Protein AF-A0A7Z7YPA9-F1 (afdb_monomer_lite)

Structure (mmCIF, N/CA/C/O backbone):
data_AF-A0A7Z7YPA9-F1
#
_entry.id   AF-A0A7Z7YPA9-F1
#
loop_
_atom_site.group_PDB
_atom_site.id
_atom_site.type_symbol
_atom_site.label_atom_id
_atom_site.label_alt_id
_atom_site.label_comp_id
_atom_site.label_asym_id
_atom_site.label_entity_id
_atom_site.label_seq_id
_atom_site.pdbx_PDB_ins_code
_atom_site.Cartn_x
_atom_site.Cartn_y
_atom_site.Cartn_z
_atom_site.occupancy
_atom_site.B_iso_or_equiv
_atom_site.auth_seq_id
_atom_site.auth_comp_id
_atom_site.auth_asym_id
_atom_site.auth_atom_id
_atom_site.pdbx_PDB_model_num
ATOM 1 N N . MET A 1 1 ? -13.781 -14.955 19.880 1.00 55.28 1 MET A N 1
ATOM 2 C CA . MET A 1 1 ? -12.572 -14.327 19.293 1.00 55.28 1 MET A CA 1
ATOM 3 C C . MET A 1 1 ? -12.509 -12.864 19.719 1.00 55.28 1 MET A C 1
ATOM 5 O O . MET A 1 1 ? -13.479 -12.157 19.469 1.00 55.28 1 MET A O 1
ATOM 9 N N . ASN A 1 2 ? -11.430 -12.438 20.388 1.00 75.31 2 ASN A N 1
ATOM 10 C CA . ASN A 1 2 ? -11.251 -11.068 20.901 1.00 75.31 2 ASN A CA 1
ATOM 11 C C . ASN A 1 2 ? -11.281 -10.039 19.744 1.00 75.31 2 ASN A C 1
ATOM 13 O O . ASN A 1 2 ? -10.696 -10.276 18.686 1.00 75.31 2 ASN A O 1
ATOM 17 N N . THR A 1 3 ? -11.965 -8.906 19.921 1.00 75.81 3 THR A N 1
ATOM 18 C CA . THR A 1 3 ? -12.105 -7.813 18.936 1.00 75.81 3 THR A CA 1
ATOM 19 C C . THR A 1 3 ? -10.752 -7.280 18.445 1.00 75.81 3 THR A C 1
ATOM 21 O O . THR A 1 3 ? -10.604 -6.904 17.280 1.00 75.81 3 THR A O 1
ATOM 24 N N . GLN A 1 4 ? -9.731 -7.318 19.304 1.00 79.88 4 GLN A N 1
ATOM 25 C CA . GLN A 1 4 ? -8.360 -6.944 18.951 1.00 79.88 4 GLN A CA 1
ATOM 26 C C . GLN A 1 4 ? -7.720 -7.936 17.972 1.00 79.88 4 GLN A C 1
ATOM 28 O O . GLN A 1 4 ? -7.130 -7.517 16.980 1.00 79.88 4 GLN A O 1
ATOM 33 N N . LEU A 1 5 ? -7.914 -9.243 18.183 1.00 83.69 5 LEU A N 1
ATOM 34 C CA . LEU A 1 5 ? -7.396 -10.280 17.287 1.00 83.69 5 LEU A CA 1
ATOM 35 C C . LEU A 1 5 ? -8.015 -10.169 15.887 1.00 83.69 5 LEU A C 1
ATOM 37 O O . LEU A 1 5 ? -7.305 -10.272 14.895 1.00 83.69 5 LEU A O 1
ATOM 41 N N . LYS A 1 6 ? -9.317 -9.862 15.793 1.00 84.06 6 LYS A N 1
ATOM 42 C CA . LYS A 1 6 ? -9.978 -9.574 14.505 1.00 84.06 6 LYS A CA 1
ATOM 43 C C . LYS A 1 6 ? -9.332 -8.399 13.769 1.00 84.06 6 LYS A C 1
ATOM 45 O O . LYS A 1 6 ? -9.175 -8.453 12.555 1.00 84.06 6 LYS A O 1
ATOM 50 N N . THR A 1 7 ? -8.960 -7.349 14.500 1.00 86.31 7 THR A N 1
ATOM 51 C CA . THR A 1 7 ? -8.295 -6.172 13.922 1.00 86.31 7 THR A CA 1
ATOM 52 C C . THR A 1 7 ? -6.883 -6.513 13.459 1.00 86.31 7 THR A C 1
ATOM 54 O O . THR A 1 7 ? -6.502 -6.114 12.366 1.00 86.31 7 THR A O 1
ATOM 57 N N . LEU A 1 8 ? -6.136 -7.296 14.240 1.00 88.25 8 LEU A N 1
ATOM 58 C CA . LEU A 1 8 ? -4.801 -7.757 13.864 1.00 88.25 8 LEU A CA 1
ATOM 59 C C . LEU A 1 8 ? -4.843 -8.639 12.606 1.00 88.25 8 LEU A C 1
ATOM 61 O O . LEU A 1 8 ? -4.069 -8.426 11.682 1.00 88.25 8 LEU A O 1
ATOM 65 N N . MET A 1 9 ? -5.787 -9.582 12.534 1.00 89.69 9 MET A N 1
ATOM 66 C CA . MET A 1 9 ? -5.982 -10.418 11.344 1.00 89.69 9 MET A CA 1
ATOM 67 C C . MET A 1 9 ? -6.363 -9.581 10.122 1.00 89.69 9 MET A C 1
ATOM 69 O O . MET A 1 9 ? -5.841 -9.806 9.034 1.00 89.69 9 MET A O 1
ATOM 73 N N . LEU A 1 10 ? -7.234 -8.582 10.289 1.00 90.31 10 LEU A N 1
ATOM 74 C CA . LEU A 1 10 ? -7.546 -7.654 9.206 1.00 90.31 10 LEU A CA 1
ATOM 75 C C . LEU A 1 10 ? -6.293 -6.882 8.766 1.00 90.31 10 LEU A C 1
ATOM 77 O O . LEU A 1 10 ? -6.052 -6.777 7.573 1.00 90.31 10 LEU A O 1
ATOM 81 N N . ALA A 1 11 ? -5.478 -6.404 9.706 1.00 90.62 11 ALA A N 1
ATOM 82 C CA . ALA A 1 11 ? -4.283 -5.619 9.420 1.00 90.62 11 ALA A CA 1
ATOM 83 C C . ALA A 1 11 ? -3.190 -6.417 8.693 1.00 90.62 11 ALA A C 1
ATOM 85 O O . ALA A 1 11 ? -2.663 -5.943 7.695 1.00 90.62 11 ALA A O 1
ATOM 86 N N . PHE A 1 12 ? -2.846 -7.611 9.185 1.00 90.50 12 PHE A N 1
ATOM 87 C CA . PHE A 1 12 ? -1.721 -8.413 8.683 1.00 90.50 12 PHE A CA 1
ATOM 88 C C . PHE A 1 12 ? -2.088 -9.374 7.552 1.00 90.50 12 PHE A C 1
ATOM 90 O O . PHE A 1 12 ? -1.192 -9.899 6.901 1.00 90.50 12 PHE A O 1
ATOM 97 N N . VAL A 1 13 ? -3.376 -9.641 7.335 1.00 90.69 13 VAL A N 1
ATOM 98 C CA . VAL A 1 13 ? -3.827 -10.612 6.326 1.00 90.69 13 VAL A CA 1
ATOM 99 C C . VAL A 1 13 ? -4.853 -9.983 5.398 1.00 90.69 13 VAL A C 1
ATOM 101 O O . VAL A 1 13 ? -4.659 -9.977 4.189 1.00 90.69 13 VAL A O 1
ATOM 104 N N . GLY A 1 14 ? -5.920 -9.404 5.950 1.00 91.19 14 GLY A N 1
ATOM 105 C CA . GLY A 1 14 ? -7.013 -8.855 5.146 1.00 91.19 14 GLY A CA 1
ATOM 106 C C . GLY A 1 14 ? -6.577 -7.723 4.213 1.00 91.19 14 GLY A C 1
ATOM 107 O O . GLY A 1 14 ? -6.738 -7.848 3.003 1.00 91.19 14 GLY A O 1
ATOM 108 N N . ILE A 1 15 ? -6.008 -6.646 4.762 1.00 93.31 15 ILE A N 1
ATOM 109 C CA . ILE A 1 15 ? -5.567 -5.483 3.977 1.00 93.31 15 ILE A CA 1
ATOM 110 C C . ILE A 1 15 ? -4.500 -5.891 2.956 1.00 93.31 15 ILE A C 1
ATOM 112 O O . ILE A 1 15 ? -4.698 -5.597 1.781 1.00 93.31 15 ILE A O 1
ATOM 116 N N . PRO A 1 16 ? -3.441 -6.639 3.324 1.00 93.19 16 PRO A N 1
ATOM 117 C CA . PRO A 1 16 ? -2.459 -7.067 2.346 1.00 93.19 16 PRO A CA 1
ATOM 118 C C . PRO A 1 16 ? -3.054 -7.913 1.226 1.00 93.19 16 PRO A C 1
ATOM 120 O O . PRO A 1 16 ? -2.731 -7.653 0.075 1.00 93.19 16 PRO A O 1
ATOM 123 N N . ILE A 1 17 ? -3.943 -8.878 1.497 1.00 93.38 17 ILE A N 1
ATOM 124 C CA . ILE A 1 17 ? -4.598 -9.659 0.429 1.00 93.38 17 ILE A CA 1
ATOM 125 C C . ILE A 1 17 ? -5.344 -8.739 -0.542 1.00 93.38 17 ILE A C 1
ATOM 127 O O . ILE A 1 17 ? -5.191 -8.896 -1.752 1.00 93.38 17 ILE A O 1
ATOM 131 N N . MET A 1 18 ? -6.100 -7.761 -0.036 1.00 94.19 18 MET A N 1
ATOM 132 C CA . MET A 1 18 ? -6.791 -6.797 -0.898 1.00 94.19 18 MET A CA 1
ATOM 133 C C . MET A 1 18 ? -5.801 -5.964 -1.714 1.00 94.19 18 MET A C 1
ATOM 135 O O . MET A 1 18 ? -5.950 -5.863 -2.929 1.00 94.19 18 MET A O 1
ATOM 139 N N . THR A 1 19 ? -4.717 -5.487 -1.094 1.00 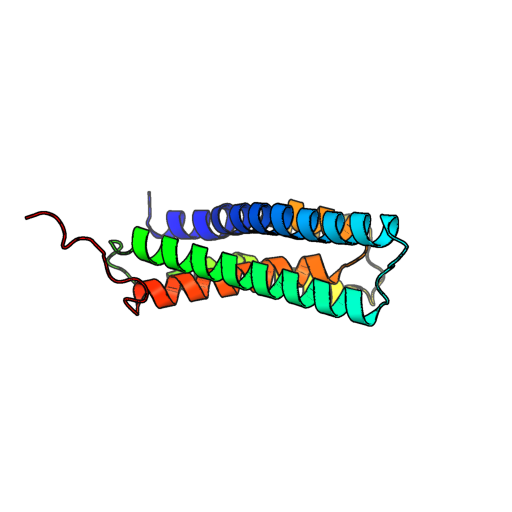94.56 19 THR A N 1
ATOM 140 C CA . THR A 1 19 ? -3.640 -4.789 -1.804 1.00 94.56 19 THR A CA 1
ATOM 141 C C . THR A 1 19 ? -3.043 -5.649 -2.917 1.00 94.56 19 THR A C 1
ATOM 143 O O . THR A 1 19 ? -2.807 -5.133 -4.003 1.00 94.56 19 THR A O 1
ATOM 146 N N . HIS A 1 20 ? -2.817 -6.949 -2.697 1.00 93.81 20 HIS A N 1
ATOM 147 C CA . HIS A 1 20 ? -2.313 -7.846 -3.743 1.00 93.81 20 HIS A CA 1
ATOM 148 C C . HIS A 1 20 ? -3.297 -7.967 -4.906 1.00 93.81 20 HIS A C 1
ATOM 150 O O . HIS A 1 20 ? -2.872 -7.930 -6.056 1.00 93.81 20 HIS A O 1
ATOM 156 N N . ILE A 1 21 ? -4.596 -8.088 -4.622 1.00 93.50 21 ILE A N 1
ATOM 157 C CA . ILE A 1 21 ? -5.637 -8.170 -5.653 1.00 93.50 21 ILE A CA 1
ATOM 158 C C . ILE A 1 21 ? -5.687 -6.866 -6.456 1.00 93.50 21 ILE A C 1
ATOM 160 O O . ILE A 1 21 ? -5.611 -6.903 -7.684 1.00 93.50 21 ILE A O 1
ATOM 164 N N . VAL A 1 22 ? -5.755 -5.719 -5.777 1.00 94.38 22 VAL A N 1
ATOM 165 C CA . VAL A 1 22 ? -5.777 -4.392 -6.409 1.00 94.38 22 VAL A CA 1
ATOM 166 C C . VAL A 1 22 ? -4.516 -4.171 -7.242 1.00 94.38 22 VAL A C 1
ATOM 168 O O . VAL A 1 22 ? -4.611 -3.770 -8.400 1.00 94.38 22 VAL A O 1
ATOM 171 N N . ALA A 1 23 ? -3.338 -4.479 -6.693 1.00 92.19 23 ALA A N 1
ATOM 172 C CA . ALA A 1 23 ? -2.070 -4.354 -7.401 1.00 92.19 23 ALA A CA 1
ATOM 173 C C . ALA A 1 23 ? -2.018 -5.266 -8.630 1.00 92.19 23 ALA A C 1
ATOM 175 O O . ALA A 1 23 ? -1.638 -4.806 -9.699 1.00 92.19 23 ALA A O 1
ATOM 176 N N . LEU A 1 24 ? -2.450 -6.524 -8.517 1.00 91.62 24 LEU A N 1
ATOM 177 C CA . LEU A 1 24 ? -2.475 -7.461 -9.638 1.00 91.62 24 LEU A CA 1
ATOM 178 C C . LEU A 1 24 ? -3.363 -6.947 -10.775 1.00 91.62 24 LEU A C 1
ATOM 180 O O . LEU A 1 24 ? -2.927 -6.917 -11.924 1.00 91.62 24 LEU A O 1
ATOM 184 N N . VAL A 1 25 ? -4.579 -6.489 -10.470 1.00 93.50 25 VAL A N 1
ATOM 185 C CA . VAL A 1 25 ? -5.501 -5.943 -11.481 1.00 93.50 25 VAL A CA 1
ATOM 186 C C . VAL A 1 25 ? -4.916 -4.698 -12.145 1.00 93.50 25 VAL A C 1
ATOM 188 O O . VAL A 1 25 ? -4.937 -4.566 -13.364 1.00 93.50 25 VAL A O 1
ATOM 191 N N . LEU A 1 26 ? -4.366 -3.781 -11.359 1.00 92.75 26 LEU A N 1
ATOM 192 C CA . LEU A 1 26 ? -3.886 -2.504 -11.873 1.00 92.75 26 LEU A CA 1
ATOM 193 C C . LEU A 1 26 ? -2.575 -2.609 -12.651 1.00 92.75 26 LEU A C 1
ATOM 195 O O . LEU A 1 26 ? -2.421 -1.943 -13.673 1.00 92.75 26 LEU A O 1
ATOM 199 N N . LEU A 1 27 ? -1.649 -3.453 -12.201 1.00 88.38 27 LEU A N 1
ATOM 200 C CA . LEU A 1 27 ? -0.379 -3.678 -12.886 1.00 88.38 27 LEU A CA 1
ATOM 201 C C . LEU A 1 27 ? -0.583 -4.475 -14.175 1.00 88.38 27 LEU A C 1
ATOM 203 O O . LEU A 1 27 ? -0.008 -4.121 -15.195 1.00 88.38 27 LEU A O 1
ATOM 207 N N . THR A 1 28 ? -1.480 -5.468 -14.184 1.00 89.44 28 THR A N 1
ATOM 208 C CA . THR A 1 28 ? -1.822 -6.170 -15.433 1.00 89.44 28 THR A CA 1
ATOM 209 C C . THR A 1 28 ? -2.488 -5.249 -16.455 1.00 89.44 28 THR A C 1
ATOM 211 O O . THR A 1 28 ? -2.185 -5.343 -17.641 1.00 89.44 28 THR A O 1
ATOM 214 N N . LEU A 1 29 ? -3.343 -4.316 -16.019 1.00 90.06 29 LEU A N 1
ATOM 215 C CA . LEU A 1 29 ? -3.896 -3.281 -16.900 1.00 90.06 29 LEU A CA 1
ATOM 216 C C . LEU A 1 29 ? -2.812 -2.329 -17.422 1.00 90.06 29 LEU A C 1
ATOM 218 O O . LEU A 1 29 ? -2.809 -2.012 -18.609 1.00 90.06 29 LEU A O 1
ATOM 222 N N . PHE A 1 30 ? -1.885 -1.898 -16.564 1.00 88.62 30 PHE A N 1
ATOM 223 C CA . PHE A 1 30 ? -0.736 -1.073 -16.949 1.00 88.62 30 PHE A CA 1
ATOM 224 C C . PHE A 1 30 ? 0.117 -1.759 -18.026 1.00 88.62 30 PHE A C 1
ATOM 226 O O . PHE A 1 30 ? 0.399 -1.166 -19.069 1.00 88.62 30 PHE A O 1
ATOM 233 N N . ASP A 1 31 ? 0.474 -3.024 -17.808 1.00 87.75 31 ASP A N 1
ATOM 234 C CA . ASP A 1 31 ? 1.282 -3.813 -18.739 1.00 87.75 31 ASP A CA 1
ATOM 235 C C . ASP A 1 31 ? 0.543 -4.084 -20.053 1.00 87.75 31 ASP A C 1
ATOM 237 O O . ASP A 1 31 ? 1.145 -4.008 -21.125 1.00 87.75 31 ASP A O 1
ATOM 241 N N . LEU A 1 32 ? -0.771 -4.327 -20.000 1.00 90.00 32 LEU A N 1
ATOM 242 C CA . LEU A 1 32 ? -1.600 -4.497 -21.192 1.00 90.00 32 LEU A CA 1
ATOM 243 C C . LEU A 1 32 ? -1.632 -3.221 -22.043 1.00 90.00 32 LEU A C 1
ATOM 245 O O . LEU A 1 32 ? -1.453 -3.300 -23.257 1.00 90.00 32 LEU A O 1
ATOM 249 N N . ILE A 1 33 ? -1.824 -2.052 -21.422 1.00 88.69 33 ILE A N 1
ATOM 250 C CA . ILE A 1 33 ? -1.812 -0.762 -22.127 1.00 88.69 33 ILE A CA 1
ATOM 251 C C . ILE A 1 33 ? -0.449 -0.540 -22.786 1.00 88.69 33 ILE A C 1
ATOM 253 O O . ILE A 1 33 ? -0.392 -0.250 -23.980 1.00 88.69 33 ILE A O 1
ATOM 257 N N . ASN A 1 34 ? 0.645 -0.756 -22.050 1.00 86.88 34 ASN A N 1
ATOM 258 C CA . ASN A 1 34 ? 1.996 -0.656 -22.606 1.00 86.88 34 ASN A CA 1
ATOM 259 C C . ASN A 1 34 ? 2.202 -1.612 -23.789 1.00 86.88 34 ASN A C 1
ATOM 261 O O . ASN A 1 34 ? 2.757 -1.213 -24.809 1.00 86.88 34 ASN A O 1
ATOM 265 N N . SER A 1 35 ? 1.734 -2.858 -23.684 1.00 88.31 35 SER A N 1
ATOM 266 C CA . SER A 1 35 ? 1.860 -3.840 -24.762 1.00 88.31 35 SER A CA 1
ATOM 267 C C . SER A 1 35 ? 1.078 -3.442 -26.015 1.00 88.31 35 SER A C 1
ATOM 269 O O . SER A 1 35 ? 1.559 -3.684 -27.120 1.00 88.31 35 SER A O 1
ATOM 271 N N . ILE A 1 36 ? -0.113 -2.854 -25.866 1.00 89.44 36 ILE A N 1
ATOM 272 C CA . ILE A 1 36 ? -0.928 -2.388 -26.997 1.00 89.44 36 ILE A CA 1
ATOM 273 C C . ILE A 1 36 ? -0.243 -1.204 -27.683 1.00 89.44 36 ILE A C 1
ATOM 275 O O . ILE A 1 36 ? -0.075 -1.225 -28.900 1.00 89.44 36 ILE A O 1
ATOM 279 N N . CYS A 1 37 ? 0.196 -0.210 -26.910 1.00 87.19 37 CYS A N 1
ATOM 280 C CA . CYS A 1 37 ? 0.883 0.975 -27.422 1.00 87.19 37 CYS A CA 1
ATOM 281 C C . CYS A 1 37 ? 2.178 0.609 -28.163 1.00 87.19 37 CYS A C 1
ATOM 283 O O . CYS A 1 37 ? 2.380 1.042 -29.297 1.00 87.19 37 CYS A O 1
ATOM 285 N N . ASN A 1 38 ? 2.986 -0.294 -27.599 1.00 86.50 38 ASN A N 1
ATOM 286 C CA . ASN A 1 38 ? 4.172 -0.820 -28.279 1.00 86.50 38 ASN A CA 1
ATOM 287 C C . ASN A 1 38 ? 3.807 -1.551 -29.585 1.00 86.50 38 ASN A C 1
ATOM 289 O O . ASN A 1 38 ? 4.480 -1.378 -30.596 1.00 86.50 38 ASN A O 1
ATOM 293 N N . GLY A 1 39 ? 2.718 -2.331 -29.599 1.00 88.06 39 GLY A N 1
ATOM 294 C CA . GLY A 1 39 ? 2.220 -2.992 -30.812 1.00 88.06 39 GLY A CA 1
ATOM 295 C C . GLY A 1 39 ? 1.741 -2.023 -31.902 1.00 88.06 39 GLY A C 1
ATOM 296 O O . GLY A 1 39 ? 1.734 -2.379 -33.079 1.00 88.06 39 GLY A O 1
ATOM 297 N N . MET A 1 40 ? 1.375 -0.797 -31.524 1.00 89.56 40 MET A N 1
ATOM 298 C CA . MET A 1 40 ? 0.990 0.288 -32.433 1.00 89.56 40 MET A CA 1
ATOM 299 C C . MET A 1 40 ? 2.176 1.168 -32.867 1.00 89.56 40 MET A C 1
ATOM 301 O O . MET A 1 40 ? 1.975 2.095 -33.646 1.00 89.56 40 MET A O 1
ATOM 305 N N . ASN A 1 41 ? 3.402 0.864 -32.422 1.00 86.19 41 ASN A N 1
ATOM 306 C CA . ASN A 1 41 ? 4.598 1.713 -32.547 1.00 86.19 41 ASN A CA 1
ATOM 307 C C . ASN A 1 41 ? 4.483 3.086 -31.850 1.00 86.19 41 ASN A C 1
ATOM 309 O O . ASN A 1 41 ? 5.281 3.978 -32.127 1.00 86.19 41 ASN A O 1
ATOM 313 N N . ASP A 1 42 ? 3.536 3.237 -30.922 1.00 82.69 42 ASP A N 1
ATOM 314 C CA . ASP A 1 42 ? 3.379 4.415 -30.064 1.00 82.69 42 ASP A CA 1
ATOM 315 C C . ASP A 1 42 ? 4.013 4.124 -28.695 1.00 82.69 42 ASP A C 1
ATOM 317 O O . ASP A 1 42 ? 3.336 4.012 -27.672 1.00 82.69 42 ASP A O 1
ATOM 321 N N . GLU A 1 43 ? 5.333 3.924 -28.662 1.00 81.25 43 GLU A N 1
ATOM 322 C CA . GLU A 1 43 ? 6.028 3.668 -27.399 1.00 81.25 43 GLU A CA 1
ATOM 323 C C . GLU A 1 43 ? 6.004 4.906 -26.497 1.00 81.25 43 GLU A C 1
ATOM 325 O O . GLU A 1 43 ? 6.491 5.976 -26.864 1.00 81.25 43 GLU A O 1
ATOM 330 N N . PHE A 1 44 ? 5.497 4.744 -25.273 1.00 80.62 44 PHE A N 1
ATOM 331 C CA . PHE A 1 44 ? 5.504 5.834 -24.305 1.00 80.62 44 PHE A CA 1
ATOM 332 C C . PHE A 1 44 ? 6.927 6.274 -23.959 1.00 80.62 44 PHE A C 1
ATOM 334 O O . PHE A 1 44 ? 7.775 5.470 -23.537 1.00 80.62 44 PHE A O 1
ATOM 341 N N . ASN A 1 45 ? 7.145 7.583 -24.006 1.00 84.81 45 ASN A N 1
ATOM 342 C CA . ASN A 1 45 ? 8.371 8.191 -23.513 1.00 84.81 45 ASN A CA 1
ATOM 343 C C . ASN A 1 45 ? 8.428 8.140 -21.974 1.00 84.81 45 ASN A C 1
ATOM 345 O O . ASN A 1 45 ? 7.422 7.958 -21.284 1.00 84.81 45 ASN A O 1
ATOM 349 N N . SER A 1 46 ? 9.620 8.333 -21.402 1.00 82.25 46 SER A N 1
ATOM 350 C CA . SER A 1 46 ? 9.839 8.272 -19.942 1.00 82.25 46 SER A CA 1
ATOM 351 C C . SER A 1 46 ? 8.861 9.133 -19.102 1.00 82.25 46 SER A C 1
ATOM 353 O O . SER A 1 46 ? 8.324 8.626 -18.106 1.00 82.25 46 SER A O 1
ATOM 355 N N . PRO A 1 47 ? 8.536 10.386 -19.495 1.00 85.88 47 PRO A N 1
ATOM 356 C CA . PRO A 1 47 ? 7.558 11.198 -18.767 1.00 85.88 47 PRO A CA 1
ATOM 357 C C . PRO A 1 47 ? 6.139 10.618 -18.802 1.00 85.88 47 PRO A C 1
ATOM 359 O O . PRO A 1 47 ? 5.446 10.623 -17.787 1.00 85.88 47 PRO A O 1
ATOM 362 N N . GLU A 1 48 ? 5.717 10.081 -19.946 1.00 84.94 48 GLU A N 1
ATOM 363 C CA . GLU A 1 48 ? 4.381 9.510 -20.138 1.00 84.94 48 GLU A CA 1
ATOM 364 C C . GLU A 1 48 ? 4.213 8.235 -19.311 1.00 84.94 48 GLU A C 1
ATOM 366 O O . GLU A 1 48 ? 3.220 8.095 -18.598 1.00 84.94 48 GLU A O 1
ATOM 371 N N . LYS A 1 49 ? 5.230 7.361 -19.291 1.00 83.19 49 LYS A N 1
ATOM 372 C CA . LYS A 1 49 ? 5.258 6.178 -18.413 1.00 83.19 49 LYS A CA 1
ATOM 373 C C . LYS A 1 49 ? 5.149 6.559 -16.938 1.00 83.19 49 LYS A C 1
ATOM 375 O O . LYS A 1 49 ? 4.407 5.923 -16.193 1.00 83.19 49 LYS A O 1
ATOM 380 N N . SER A 1 50 ? 5.849 7.613 -16.518 1.00 86.19 50 SER A N 1
ATOM 381 C CA . SER A 1 50 ? 5.801 8.104 -15.133 1.00 86.19 50 SER A CA 1
ATOM 382 C C . SER A 1 50 ? 4.426 8.669 -14.768 1.00 86.19 50 SER A C 1
ATOM 384 O O . SER A 1 50 ? 3.913 8.403 -13.679 1.00 86.19 50 SER A O 1
ATOM 386 N N . PHE A 1 51 ? 3.803 9.418 -15.681 1.00 88.19 51 PHE A N 1
ATOM 387 C CA . PHE A 1 51 ? 2.452 9.945 -15.498 1.00 88.19 51 PHE A CA 1
ATOM 388 C C . PHE A 1 51 ? 1.415 8.821 -15.410 1.00 88.19 51 PHE A C 1
ATOM 390 O O . PHE A 1 51 ? 0.573 8.824 -14.511 1.00 88.19 51 PHE A O 1
ATOM 397 N N . LEU A 1 52 ? 1.516 7.824 -16.290 1.00 87.75 52 LEU A N 1
ATOM 398 C CA . LEU A 1 52 ? 0.624 6.669 -16.317 1.00 87.75 52 LEU A CA 1
ATOM 399 C C . LEU A 1 52 ? 0.771 5.836 -15.036 1.00 87.75 52 LEU A C 1
ATOM 401 O O . LEU A 1 52 ? -0.231 5.521 -14.395 1.00 87.75 52 LEU A O 1
ATOM 405 N N . LEU A 1 53 ? 2.005 5.580 -14.588 1.00 87.69 53 LEU A N 1
ATOM 406 C CA . LEU A 1 53 ? 2.277 4.916 -13.310 1.00 87.69 53 LEU A CA 1
ATOM 407 C C . LEU A 1 53 ? 1.677 5.690 -12.128 1.00 87.69 53 LEU A C 1
ATOM 409 O O . LEU A 1 53 ? 1.042 5.094 -11.262 1.00 87.69 53 LEU A O 1
ATOM 413 N N . CYS A 1 54 ? 1.830 7.016 -12.099 1.00 89.38 54 CYS A N 1
ATOM 414 C CA . CYS A 1 54 ? 1.225 7.862 -11.070 1.00 89.38 54 CYS A CA 1
ATOM 415 C C . CYS A 1 54 ? -0.307 7.728 -11.058 1.00 89.38 54 CYS A C 1
ATOM 417 O O . CYS A 1 54 ? -0.899 7.525 -9.998 1.00 89.38 54 CYS A O 1
ATOM 419 N N . GLY A 1 55 ? -0.944 7.760 -12.232 1.00 90.81 55 GLY A N 1
ATOM 420 C CA . GLY A 1 55 ? -2.384 7.541 -12.372 1.00 90.81 55 GLY A CA 1
ATOM 421 C C . GLY A 1 55 ? -2.829 6.181 -11.829 1.00 90.81 55 GLY A C 1
ATOM 422 O O . GLY A 1 55 ? -3.799 6.106 -11.073 1.00 90.81 55 GLY A O 1
ATOM 423 N N . VAL A 1 56 ? -2.083 5.118 -12.138 1.00 91.88 56 VAL A N 1
ATOM 424 C CA . VAL A 1 56 ? -2.345 3.761 -11.636 1.00 91.88 56 VAL A CA 1
ATOM 425 C C . VAL A 1 56 ? -2.201 3.683 -10.114 1.00 91.88 56 VAL A C 1
ATOM 427 O O . VAL A 1 56 ? -3.065 3.115 -9.446 1.00 91.88 56 VAL A O 1
ATOM 430 N N . LEU A 1 57 ? -1.165 4.298 -9.539 1.00 91.81 57 LEU A N 1
ATOM 431 C CA . LEU A 1 57 ? -0.962 4.340 -8.087 1.00 91.81 57 LEU A CA 1
ATOM 432 C C . LEU A 1 57 ? -2.068 5.123 -7.369 1.00 91.81 57 LEU A C 1
ATOM 434 O O . LEU A 1 57 ? -2.559 4.674 -6.334 1.00 91.81 57 LEU A O 1
ATOM 438 N N . LEU A 1 58 ? -2.493 6.265 -7.920 1.00 94.25 58 LEU A N 1
ATOM 439 C CA . LEU A 1 58 ? -3.603 7.054 -7.380 1.00 94.25 58 LEU A CA 1
ATOM 440 C C . LEU A 1 58 ? -4.914 6.269 -7.416 1.00 94.25 58 LEU A C 1
ATOM 442 O O . LEU A 1 58 ? -5.651 6.256 -6.429 1.00 94.25 58 LEU A O 1
ATOM 446 N N . LEU A 1 59 ? -5.185 5.581 -8.526 1.00 94.62 59 LEU A N 1
ATOM 447 C CA . LEU A 1 59 ? -6.369 4.746 -8.672 1.00 94.62 59 LEU A CA 1
ATOM 448 C C . LEU A 1 59 ? -6.352 3.577 -7.677 1.00 94.62 59 LEU A C 1
ATOM 450 O O . LEU A 1 59 ? -7.357 3.327 -7.015 1.00 94.62 59 LEU A O 1
ATOM 454 N N . GLY A 1 60 ? -5.207 2.912 -7.503 1.00 94.50 60 GLY A N 1
ATOM 455 C CA . GLY A 1 60 ? -5.034 1.862 -6.495 1.00 94.50 60 GLY A CA 1
ATOM 456 C C . GLY A 1 60 ? -5.234 2.376 -5.076 1.00 94.50 60 GLY A C 1
ATOM 457 O O . GLY A 1 60 ? -5.952 1.764 -4.288 1.00 94.50 60 GLY A O 1
ATOM 458 N N . GLY A 1 61 ? -4.686 3.548 -4.762 1.00 94.88 61 GLY A N 1
ATOM 459 C CA . GLY A 1 61 ? -4.913 4.210 -3.483 1.00 94.88 61 GLY A CA 1
ATOM 460 C C . GLY A 1 61 ? -6.389 4.523 -3.224 1.00 94.88 61 GLY A C 1
ATOM 461 O O . GLY A 1 61 ? -6.888 4.291 -2.121 1.00 94.88 61 GLY A O 1
ATOM 462 N N . LEU A 1 62 ? -7.109 4.995 -4.246 1.00 95.94 62 LEU A N 1
ATOM 463 C CA . LEU A 1 62 ? -8.546 5.247 -4.166 1.00 95.94 62 LEU A CA 1
ATOM 464 C C . LEU A 1 62 ? -9.336 3.953 -3.925 1.00 95.94 62 LEU A C 1
ATOM 466 O O . LEU A 1 62 ? -10.236 3.953 -3.086 1.00 95.94 62 LEU A O 1
ATOM 470 N N . MET A 1 63 ? -8.993 2.852 -4.603 1.00 95.94 63 MET A N 1
ATOM 471 C CA . MET A 1 63 ? -9.630 1.551 -4.366 1.00 95.94 63 MET A CA 1
ATOM 472 C C . MET A 1 63 ? -9.433 1.090 -2.921 1.00 95.94 63 MET A C 1
ATOM 474 O O . MET A 1 63 ? -10.418 0.789 -2.251 1.00 95.94 63 MET A O 1
ATOM 478 N N . MET A 1 64 ? -8.203 1.145 -2.401 1.00 96.62 64 MET A N 1
ATOM 479 C CA . MET A 1 64 ? -7.915 0.773 -1.009 1.00 96.62 64 MET A CA 1
ATOM 480 C C . MET A 1 64 ? -8.684 1.644 -0.008 1.00 96.62 64 MET A C 1
ATOM 482 O O . MET A 1 64 ? -9.188 1.146 0.998 1.00 96.62 64 MET A O 1
ATOM 486 N N . PHE A 1 65 ? -8.825 2.943 -0.286 1.00 96.06 65 PHE A N 1
ATOM 487 C CA . PHE A 1 65 ? -9.652 3.838 0.523 1.00 96.06 65 PHE A CA 1
ATOM 488 C C . PHE A 1 65 ? -11.130 3.422 0.515 1.00 96.06 65 PHE A C 1
ATOM 490 O O . PHE A 1 65 ? -11.759 3.345 1.573 1.00 96.06 65 PHE A O 1
ATOM 497 N N . VAL A 1 66 ? -11.694 3.133 -0.661 1.00 94.06 66 VAL A N 1
ATOM 498 C CA . VAL A 1 66 ? -13.091 2.691 -0.800 1.00 94.06 66 VAL A CA 1
ATOM 499 C C . VAL A 1 66 ? -13.314 1.360 -0.084 1.00 94.06 66 VAL A C 1
ATOM 501 O O . VAL A 1 66 ? -14.286 1.226 0.657 1.00 94.06 66 VAL A O 1
ATOM 504 N N . GLU A 1 67 ? -12.407 0.397 -0.234 1.00 93.81 67 GLU A N 1
ATOM 505 C CA . GLU A 1 67 ? -12.450 -0.879 0.485 1.00 93.81 67 GLU A CA 1
ATOM 506 C C . GLU A 1 67 ? -12.426 -0.675 1.999 1.00 93.81 67 GLU A C 1
ATOM 508 O O . GLU A 1 67 ? -13.256 -1.242 2.716 1.00 93.81 67 GLU A O 1
ATOM 513 N N . GLY A 1 68 ? -11.535 0.199 2.476 1.00 91.94 68 GLY A N 1
ATOM 514 C CA . GLY A 1 68 ? -11.478 0.626 3.866 1.00 91.94 68 GLY A CA 1
ATOM 515 C C . GLY A 1 68 ? -12.826 1.153 4.342 1.00 91.94 68 GLY A C 1
ATOM 516 O O . GLY A 1 68 ? -13.347 0.696 5.360 1.00 91.94 68 GLY A O 1
ATOM 517 N N . ALA A 1 69 ? -13.441 2.054 3.575 1.00 90.62 69 ALA A N 1
ATOM 518 C CA . ALA A 1 69 ? -14.734 2.642 3.904 1.00 90.62 69 ALA A CA 1
ATOM 519 C C . ALA A 1 69 ? -15.875 1.607 3.937 1.00 90.62 69 ALA A C 1
ATOM 521 O O . ALA A 1 69 ? -16.680 1.588 4.874 1.00 90.62 69 ALA A O 1
ATOM 522 N N . VAL A 1 70 ? -15.920 0.693 2.964 1.00 90.69 70 VAL A N 1
ATOM 523 C CA . VAL A 1 70 ? -16.893 -0.411 2.923 1.00 90.69 70 VAL A CA 1
ATOM 524 C C . VAL A 1 70 ? -16.739 -1.312 4.150 1.00 90.69 70 VAL A C 1
ATOM 526 O O . VAL A 1 70 ? -17.734 -1.690 4.780 1.00 90.69 70 VAL A O 1
ATOM 529 N N . TRP A 1 71 ? -15.503 -1.633 4.532 1.00 88.25 71 TRP A N 1
ATOM 530 C CA . TRP A 1 71 ? -15.224 -2.461 5.704 1.00 88.25 71 TRP A CA 1
ATOM 531 C C . TRP A 1 71 ? -15.533 -1.731 7.019 1.00 88.25 71 TRP A C 1
ATOM 533 O O . TRP A 1 71 ? -16.055 -2.337 7.959 1.00 88.25 71 TRP A O 1
ATOM 543 N N . GLY A 1 72 ? -15.271 -0.422 7.076 1.00 84.56 72 GLY A N 1
ATOM 544 C CA . GLY A 1 72 ? -15.619 0.477 8.181 1.00 84.56 72 GLY A CA 1
ATOM 545 C C . GLY A 1 72 ? -17.096 0.398 8.532 1.00 84.56 72 GLY A C 1
ATOM 546 O O . GLY A 1 72 ? -17.450 0.148 9.688 1.00 84.56 72 GLY A O 1
ATOM 547 N N . LYS A 1 73 ? -17.949 0.481 7.508 1.00 81.06 73 LYS A N 1
ATOM 548 C CA . LYS A 1 73 ? -19.404 0.376 7.637 1.00 81.06 73 LYS A CA 1
ATOM 549 C C . LYS A 1 73 ? -19.864 -1.015 8.076 1.00 81.06 73 LYS A C 1
ATOM 551 O O . LYS A 1 73 ? -20.622 -1.139 9.033 1.00 81.06 73 LYS A O 1
ATOM 556 N N . ARG A 1 74 ? -19.367 -2.084 7.439 1.00 78.69 74 ARG A N 1
ATOM 557 C CA . ARG A 1 74 ? -19.740 -3.475 7.790 1.00 78.69 74 ARG A CA 1
ATOM 558 C C . ARG A 1 74 ? -19.368 -3.853 9.225 1.00 78.69 74 ARG A C 1
ATOM 560 O O . ARG A 1 74 ? -20.021 -4.691 9.837 1.00 78.69 74 ARG A O 1
ATOM 567 N N . CYS A 1 75 ? -18.324 -3.238 9.772 1.00 71.44 75 CYS A N 1
ATOM 568 C CA . CYS A 1 75 ? -17.857 -3.467 11.137 1.00 71.44 75 CYS A CA 1
ATOM 569 C C . CYS A 1 75 ? -18.339 -2.401 12.149 1.00 71.44 75 CYS A C 1
ATOM 571 O O . CYS A 1 75 ? -17.804 -2.350 13.258 1.00 71.44 75 CYS A O 1
ATOM 573 N N . SER A 1 76 ? -19.332 -1.572 11.793 1.00 57.84 76 SER A N 1
ATOM 574 C CA . SER A 1 76 ? -19.880 -0.471 12.612 1.00 57.84 76 SER A CA 1
ATOM 575 C C . SER A 1 76 ? -20.466 -0.920 13.964 1.00 57.84 76 SER A C 1
ATOM 577 O O . SER A 1 76 ? -20.410 -0.176 14.936 1.00 57.84 76 SER A O 1
ATOM 579 N N . ASN A 1 77 ? -20.906 -2.178 14.086 1.00 54.53 77 ASN A N 1
ATOM 580 C CA . ASN A 1 77 ? -21.482 -2.724 15.327 1.00 54.53 77 ASN A CA 1
ATOM 581 C C . ASN A 1 77 ? -20.473 -2.983 16.467 1.00 54.53 77 ASN A C 1
ATOM 583 O O . ASN A 1 77 ? -20.848 -3.490 17.524 1.00 54.53 77 ASN A O 1
ATOM 587 N N . SER A 1 78 ? -19.185 -2.686 16.282 1.00 53.09 78 SER A N 1
ATOM 588 C CA . SER A 1 78 ? -18.188 -2.859 17.340 1.00 53.09 78 SER A CA 1
ATOM 589 C C . SER A 1 78 ? -18.164 -1.615 18.229 1.00 53.09 78 SER A C 1
ATOM 591 O O . SER A 1 78 ? -17.447 -0.669 17.928 1.00 53.09 78 SER A O 1
ATOM 593 N N . ALA A 1 79 ? -18.923 -1.634 19.329 1.00 47.12 79 ALA A N 1
ATOM 594 C CA . ALA A 1 79 ? -19.137 -0.548 20.302 1.00 47.12 79 ALA A CA 1
ATOM 595 C C . ALA A 1 79 ? -17.880 0.054 20.988 1.00 47.12 79 ALA A C 1
ATOM 597 O O . ALA A 1 79 ? -18.002 0.788 21.963 1.00 47.12 79 ALA A O 1
ATOM 598 N N . LEU A 1 80 ? -16.670 -0.213 20.493 1.00 51.53 80 LEU A N 1
ATOM 599 C CA . LEU A 1 80 ? -15.415 0.370 20.960 1.00 51.53 80 LEU A CA 1
ATOM 600 C C . LEU A 1 80 ? -14.622 0.899 19.750 1.00 51.53 80 LEU A C 1
ATOM 602 O O . LEU A 1 80 ? -13.791 0.199 19.166 1.00 51.53 80 LEU A O 1
ATOM 606 N N . ASN A 1 81 ? -14.862 2.161 19.383 1.00 61.78 81 ASN A N 1
ATOM 607 C CA . ASN A 1 81 ? -13.994 2.935 18.488 1.00 61.78 81 ASN A CA 1
ATOM 608 C C . ASN A 1 81 ? -12.741 3.375 19.258 1.00 61.78 81 ASN A C 1
ATOM 610 O O . ASN A 1 81 ? -12.539 4.553 19.548 1.00 61.78 81 ASN A O 1
ATOM 614 N N . THR A 1 82 ? -11.923 2.413 19.680 1.00 70.62 82 THR A N 1
ATOM 615 C CA . THR A 1 82 ? -10.719 2.707 20.458 1.00 70.62 82 THR A CA 1
ATOM 616 C C . THR A 1 82 ? -9.602 3.167 19.519 1.00 70.62 82 THR A C 1
ATOM 618 O O . THR A 1 82 ? -9.332 2.467 18.542 1.00 70.62 82 THR A O 1
ATOM 621 N N . PRO A 1 83 ? -8.877 4.258 19.829 1.00 78.88 83 PRO A N 1
ATOM 622 C CA . PRO A 1 83 ? -7.695 4.692 19.075 1.00 78.88 83 PRO A CA 1
ATOM 623 C C . PRO A 1 83 ? -6.682 3.566 18.808 1.00 78.88 83 PRO A C 1
ATOM 625 O O . PRO A 1 83 ? -6.101 3.485 17.728 1.00 78.88 83 PRO A O 1
ATOM 628 N N . LEU A 1 84 ? -6.558 2.628 19.756 1.00 81.38 84 LEU A N 1
ATOM 629 C CA . LEU A 1 84 ? -5.740 1.418 19.643 1.00 81.38 84 LEU A CA 1
ATOM 630 C C . LEU A 1 84 ? -6.022 0.610 18.367 1.00 81.38 84 LEU A C 1
ATOM 632 O O . LEU A 1 84 ? -5.109 0.021 17.800 1.00 81.38 84 LEU A O 1
ATOM 636 N N . ARG A 1 85 ? -7.268 0.581 17.892 1.00 83.81 85 ARG A N 1
ATOM 637 C CA . ARG A 1 85 ? -7.657 -0.170 16.699 1.00 83.81 85 ARG A CA 1
ATOM 638 C C . ARG A 1 85 ? -6.963 0.350 15.445 1.00 83.81 85 ARG A C 1
ATOM 640 O O . ARG A 1 85 ? -6.441 -0.444 14.669 1.00 83.81 85 ARG A O 1
ATOM 647 N N . TYR A 1 86 ? -6.938 1.667 15.272 1.00 86.50 86 TYR A N 1
ATOM 648 C CA . TYR A 1 86 ? -6.289 2.305 14.131 1.00 86.50 86 TYR A CA 1
ATOM 649 C C . TYR A 1 86 ? -4.767 2.147 14.217 1.00 86.50 86 TYR A C 1
ATOM 651 O O . TYR A 1 86 ? -4.128 1.836 13.216 1.00 86.50 86 TYR A O 1
ATOM 659 N N . CYS A 1 87 ? -4.194 2.229 15.424 1.00 86.56 87 CYS A N 1
ATOM 660 C CA . CYS A 1 87 ? -2.779 1.922 15.643 1.00 86.56 87 CYS A CA 1
ATOM 661 C C . CYS A 1 87 ? -2.437 0.474 15.250 1.00 86.56 87 CYS A C 1
ATOM 663 O O . CYS A 1 87 ? -1.439 0.238 14.576 1.00 86.56 87 CYS A O 1
ATOM 665 N N . LEU A 1 88 ? -3.283 -0.495 15.620 1.00 88.06 88 LEU A N 1
ATOM 666 C CA . LEU A 1 88 ? -3.102 -1.901 15.245 1.00 88.06 88 LEU A CA 1
ATOM 667 C C . LEU A 1 88 ? -3.251 -2.127 13.733 1.00 88.06 88 LEU A C 1
ATOM 669 O O . LEU A 1 88 ? -2.537 -2.959 13.181 1.00 88.06 88 LEU A O 1
ATOM 673 N N . MET A 1 89 ? -4.137 -1.388 13.057 1.00 89.38 89 MET A N 1
ATOM 674 C CA . MET A 1 89 ? -4.275 -1.447 11.596 1.00 89.38 89 MET A CA 1
ATOM 675 C C . MET A 1 89 ? -3.031 -0.942 10.863 1.00 89.38 89 MET A C 1
ATOM 677 O O . MET A 1 89 ? -2.659 -1.511 9.839 1.00 89.38 89 MET A O 1
ATOM 681 N N . LEU A 1 90 ? -2.370 0.084 11.401 1.00 91.38 90 LEU A N 1
ATOM 682 C CA . LEU A 1 90 ? -1.158 0.674 10.827 1.00 91.38 90 LEU A CA 1
ATOM 683 C C . LEU A 1 90 ? 0.125 -0.089 11.185 1.00 91.38 90 LEU A C 1
ATOM 685 O O . LEU A 1 90 ? 1.165 0.152 10.573 1.00 91.38 90 LEU A O 1
ATOM 689 N N . LEU A 1 91 ? 0.064 -1.022 12.140 1.00 90.44 91 LEU A N 1
ATOM 690 C CA . LEU A 1 91 ? 1.229 -1.765 12.625 1.00 90.44 91 LEU A CA 1
ATOM 691 C C . LEU A 1 91 ? 2.042 -2.449 11.502 1.00 90.44 91 LEU A C 1
ATOM 693 O O . LEU A 1 91 ? 3.264 -2.304 11.515 1.00 90.44 91 LEU A O 1
ATOM 697 N N . PRO A 1 92 ? 1.435 -3.120 10.499 1.00 87.38 92 PRO A N 1
ATOM 698 C CA . PRO A 1 92 ? 2.191 -3.732 9.401 1.00 87.38 92 PRO A CA 1
ATOM 699 C C . PRO A 1 92 ? 2.971 -2.719 8.557 1.00 87.38 92 PRO A C 1
ATOM 701 O O . PRO A 1 92 ? 4.082 -3.013 8.122 1.00 87.38 92 PRO A O 1
ATOM 704 N N . ALA A 1 93 ? 2.413 -1.524 8.336 1.00 90.25 93 ALA A N 1
ATOM 705 C CA . ALA A 1 93 ? 3.090 -0.463 7.593 1.00 90.25 93 ALA A CA 1
ATOM 706 C C . ALA A 1 93 ? 4.241 0.144 8.402 1.00 90.25 93 ALA A C 1
ATOM 708 O O . ALA A 1 93 ? 5.306 0.405 7.848 1.00 90.25 93 ALA A O 1
ATOM 709 N N . LEU A 1 94 ? 4.056 0.315 9.715 1.00 90.19 94 LEU A N 1
ATOM 710 C CA . LEU A 1 94 ? 5.111 0.797 10.606 1.00 90.19 94 LEU A CA 1
ATOM 711 C C . LEU A 1 94 ? 6.294 -0.178 10.653 1.00 90.19 94 LEU A C 1
ATOM 713 O O . LEU A 1 94 ? 7.438 0.249 10.521 1.00 90.19 94 LEU A O 1
ATOM 717 N N . LEU A 1 95 ? 6.024 -1.479 10.801 1.00 88.12 95 LEU A N 1
ATOM 718 C CA . LEU A 1 95 ? 7.059 -2.517 10.793 1.00 88.12 95 LEU A CA 1
ATOM 719 C C . LEU A 1 95 ? 7.843 -2.505 9.479 1.00 88.12 95 LEU A C 1
ATOM 721 O O . LEU A 1 95 ? 9.071 -2.521 9.499 1.00 88.12 95 LEU A O 1
ATOM 725 N N . LEU A 1 96 ? 7.145 -2.404 8.345 1.00 87.31 96 LEU A N 1
ATOM 726 C CA . LEU A 1 96 ? 7.789 -2.343 7.037 1.00 87.31 96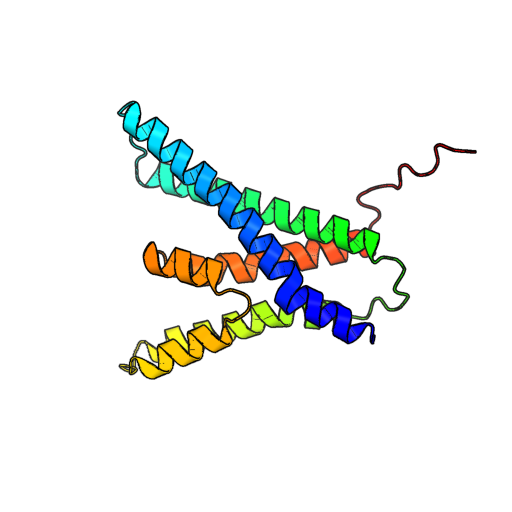 LEU A CA 1
ATOM 727 C C . LEU A 1 96 ? 8.651 -1.085 6.865 1.00 87.31 96 LEU A C 1
ATOM 729 O O . LEU A 1 96 ? 9.757 -1.167 6.337 1.00 87.31 96 LEU A O 1
ATOM 733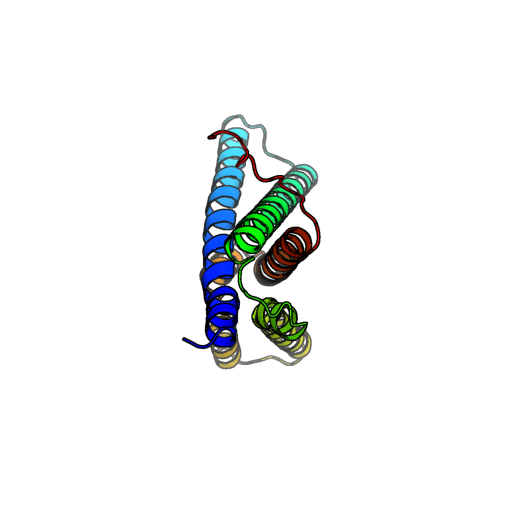 N N . LEU A 1 97 ? 8.180 0.068 7.339 1.00 88.88 97 LEU A N 1
ATOM 734 C CA . LEU A 1 97 ? 8.941 1.314 7.289 1.00 88.88 97 LEU A CA 1
ATOM 735 C C . LEU A 1 97 ? 10.215 1.230 8.145 1.00 88.88 97 LEU A C 1
ATOM 737 O O . LEU A 1 97 ? 11.276 1.651 7.692 1.00 88.88 97 LEU A O 1
ATOM 741 N N . ILE A 1 98 ? 10.145 0.624 9.335 1.00 87.31 98 ILE A N 1
ATOM 742 C CA . ILE A 1 98 ? 11.323 0.371 10.180 1.00 87.31 98 ILE A CA 1
ATOM 743 C C . ILE A 1 98 ? 12.319 -0.547 9.460 1.00 87.31 98 ILE A C 1
ATOM 745 O O . ILE A 1 98 ? 13.506 -0.229 9.420 1.00 87.31 98 ILE A O 1
ATOM 749 N N . ILE A 1 99 ? 11.850 -1.642 8.850 1.00 83.31 99 ILE A N 1
ATOM 750 C CA . ILE A 1 99 ? 12.696 -2.555 8.061 1.00 83.31 99 ILE A CA 1
ATOM 751 C C . ILE A 1 99 ? 13.434 -1.783 6.964 1.00 83.31 99 ILE A C 1
ATOM 753 O O . ILE A 1 99 ? 14.651 -1.894 6.840 1.00 83.31 99 ILE A O 1
ATOM 757 N N . TRP A 1 100 ? 12.722 -0.957 6.200 1.00 82.94 100 TRP A N 1
ATOM 758 C CA . TRP A 1 100 ? 13.319 -0.184 5.114 1.00 82.94 100 TRP A CA 1
ATOM 759 C C . TRP A 1 100 ? 14.308 0.881 5.587 1.00 82.94 100 TRP A C 1
ATOM 761 O O . TRP A 1 100 ? 15.338 1.069 4.943 1.00 82.94 100 TRP A O 1
ATOM 771 N N . ILE A 1 101 ? 14.054 1.541 6.722 1.00 85.06 101 ILE A N 1
ATOM 772 C CA . ILE A 1 101 ? 15.031 2.449 7.343 1.00 85.06 101 ILE A CA 1
ATOM 773 C C . ILE A 1 101 ? 16.312 1.685 7.681 1.00 85.06 101 ILE A C 1
ATOM 775 O O . ILE A 1 101 ? 17.405 2.153 7.360 1.00 85.06 101 ILE A O 1
ATOM 779 N N . VAL A 1 102 ? 16.191 0.496 8.280 1.00 82.62 102 VAL A N 1
ATOM 780 C CA . VAL A 1 102 ? 17.349 -0.346 8.593 1.00 82.62 102 VAL A CA 1
ATOM 781 C C . VAL A 1 102 ? 18.089 -0.723 7.310 1.00 82.62 102 VAL A C 1
ATOM 783 O O . VAL A 1 102 ? 19.293 -0.492 7.246 1.00 82.62 102 VAL A O 1
ATOM 786 N N . ILE A 1 103 ? 17.402 -1.188 6.262 1.00 77.44 103 ILE A N 1
ATOM 787 C CA . ILE A 1 103 ? 18.008 -1.541 4.962 1.00 77.44 103 ILE A CA 1
ATOM 788 C C . ILE A 1 103 ? 18.756 -0.352 4.342 1.00 77.44 103 ILE A C 1
ATOM 790 O O . ILE A 1 103 ? 19.907 -0.489 3.939 1.00 77.44 103 ILE A O 1
ATOM 794 N N . ILE A 1 104 ? 18.147 0.833 4.291 1.00 78.81 104 ILE A N 1
ATOM 795 C CA . ILE A 1 104 ? 18.778 2.022 3.696 1.00 78.81 104 ILE A CA 1
ATOM 796 C C . ILE A 1 104 ? 19.976 2.481 4.536 1.00 78.81 104 ILE A C 1
ATOM 798 O O . ILE A 1 104 ? 21.028 2.796 3.983 1.00 78.81 104 ILE A O 1
ATOM 802 N N . SER A 1 105 ? 19.850 2.485 5.866 1.00 78.69 105 SER A N 1
ATOM 803 C CA . SER A 1 105 ? 20.950 2.873 6.764 1.00 78.69 105 SER A CA 1
ATOM 804 C C . SER A 1 105 ? 22.132 1.899 6.703 1.00 78.69 105 SER A C 1
ATOM 806 O O . SER A 1 105 ? 23.286 2.301 6.839 1.00 78.69 105 SER A O 1
ATOM 808 N N . SER A 1 106 ? 21.845 0.622 6.446 1.00 72.19 106 SER A N 1
ATOM 809 C CA . SER A 1 106 ? 22.822 -0.462 6.371 1.00 72.19 106 SER A CA 1
ATOM 810 C C . SER A 1 106 ? 23.415 -0.682 4.981 1.00 72.19 106 SER A C 1
ATOM 812 O O . SER A 1 106 ? 24.494 -1.264 4.880 1.00 72.19 106 SER A O 1
ATOM 814 N N . ALA A 1 107 ? 22.790 -0.172 3.916 1.00 65.94 107 ALA A N 1
ATOM 815 C CA . ALA A 1 107 ? 23.330 -0.220 2.555 1.00 65.94 107 ALA A CA 1
ATOM 816 C C . ALA A 1 107 ? 24.724 0.432 2.441 1.00 65.94 107 ALA A C 1
ATOM 818 O O . ALA A 1 107 ? 25.494 0.091 1.550 1.00 65.94 107 ALA A O 1
ATOM 819 N N . HIS A 1 108 ? 25.084 1.314 3.380 1.00 61.16 108 HIS A N 1
ATOM 820 C CA . HIS A 1 108 ? 26.423 1.901 3.485 1.00 61.16 108 HIS A CA 1
ATOM 821 C C . HIS A 1 108 ? 27.484 0.963 4.100 1.00 61.16 108 HIS A C 1
ATOM 823 O O . HIS A 1 108 ? 28.667 1.291 4.072 1.00 61.16 108 HIS A O 1
ATOM 829 N N . GLN A 1 109 ? 27.087 -0.175 4.681 1.00 59.62 109 GLN A N 1
ATOM 830 C CA . GLN A 1 109 ? 27.936 -1.026 5.528 1.00 59.62 109 GLN A CA 1
ATOM 831 C C . GLN A 1 109 ? 28.185 -2.451 4.982 1.00 59.62 109 GLN A C 1
ATOM 833 O O . GLN A 1 109 ? 28.661 -3.295 5.732 1.00 59.62 109 GLN A O 1
ATOM 838 N N . ASN A 1 110 ? 27.935 -2.733 3.692 1.00 56.22 110 ASN A N 1
ATOM 839 C CA . ASN A 1 110 ? 28.213 -4.037 3.043 1.00 56.22 110 ASN A CA 1
ATOM 840 C C . ASN A 1 110 ? 27.620 -5.255 3.793 1.00 56.22 110 ASN A C 1
ATOM 842 O O . ASN A 1 110 ? 28.335 -6.098 4.336 1.00 56.22 110 ASN A O 1
ATOM 846 N N . TYR A 1 111 ? 26.292 -5.367 3.810 1.00 55.62 111 TYR A N 1
ATOM 847 C CA . TYR A 1 111 ? 25.607 -6.495 4.449 1.00 55.62 111 TYR A CA 1
ATOM 848 C C . TYR A 1 111 ? 25.673 -7.801 3.645 1.00 55.62 111 TYR A C 1
ATOM 850 O O . TYR A 1 111 ? 25.673 -7.806 2.415 1.00 55.62 111 TYR A O 1
ATOM 858 N N . SER A 1 112 ? 25.677 -8.927 4.368 1.00 58.00 112 SER A N 1
ATOM 859 C CA . SER A 1 112 ? 25.617 -10.273 3.786 1.00 58.00 112 SER A CA 1
ATOM 860 C C . SER A 1 112 ? 24.198 -10.642 3.328 1.00 58.00 112 SER A C 1
ATOM 862 O O . SER A 1 112 ? 23.209 -10.209 3.922 1.00 58.00 112 SER A O 1
ATOM 864 N N . TYR A 1 113 ? 24.100 -11.506 2.314 1.00 54.19 113 TYR A N 1
ATOM 865 C CA . TYR A 1 113 ? 22.846 -12.015 1.737 1.00 54.19 113 TYR A CA 1
ATOM 866 C C . TYR A 1 113 ? 21.845 -12.572 2.773 1.00 54.19 113 TYR A C 1
ATOM 868 O O . TYR A 1 113 ? 20.639 -12.374 2.628 1.00 54.19 113 TYR A O 1
ATOM 876 N N . ASN A 1 114 ? 22.326 -13.202 3.854 1.00 58.47 114 ASN A N 1
ATOM 877 C CA . ASN A 1 114 ? 21.464 -13.793 4.888 1.00 58.47 114 ASN A CA 1
ATOM 878 C C . ASN A 1 114 ? 20.578 -12.756 5.591 1.00 58.47 114 ASN A C 1
ATOM 880 O O . ASN A 1 114 ? 19.417 -13.028 5.871 1.00 58.47 114 ASN A O 1
ATOM 884 N N . THR A 1 115 ? 21.078 -11.538 5.800 1.00 62.25 115 THR A N 1
ATOM 885 C CA . THR A 1 115 ? 20.303 -10.483 6.465 1.00 62.25 115 THR A CA 1
ATOM 886 C C . THR A 1 115 ? 19.149 -9.993 5.581 1.00 62.25 115 THR A C 1
ATOM 888 O O . THR A 1 115 ? 18.079 -9.664 6.083 1.00 62.25 115 THR A O 1
ATOM 891 N N . TYR A 1 116 ? 19.315 -10.008 4.255 1.00 60.12 116 TYR A N 1
ATOM 892 C CA . TYR A 1 116 ? 18.251 -9.659 3.305 1.00 60.12 116 TYR A CA 1
ATOM 893 C C . TYR A 1 116 ? 17.099 -10.676 3.318 1.00 60.12 116 TYR A C 1
ATOM 895 O O . TYR A 1 116 ? 15.930 -10.292 3.229 1.00 60.12 116 TYR A O 1
ATOM 903 N N . ALA A 1 117 ? 17.419 -11.965 3.463 1.00 63.19 117 ALA A N 1
ATOM 904 C CA . ALA A 1 117 ? 16.427 -13.035 3.558 1.00 63.19 117 ALA A CA 1
ATOM 905 C C . ALA A 1 117 ? 15.583 -12.927 4.843 1.00 63.19 117 ALA A C 1
ATOM 907 O O . ALA A 1 117 ? 14.359 -13.075 4.790 1.00 63.19 117 ALA A O 1
ATOM 908 N N . ASP A 1 118 ? 16.209 -12.574 5.968 1.00 66.81 118 ASP A N 1
ATOM 909 C CA . ASP A 1 118 ? 15.514 -12.351 7.241 1.00 66.81 118 ASP A CA 1
ATOM 910 C C . ASP A 1 118 ? 14.548 -11.153 7.164 1.00 66.81 118 ASP A C 1
ATOM 912 O O . ASP A 1 118 ? 13.420 -11.213 7.665 1.00 66.81 118 ASP A O 1
ATOM 916 N N . PHE A 1 119 ? 14.938 -10.076 6.470 1.00 66.44 119 PHE A N 1
ATOM 917 C CA . PHE A 1 119 ? 14.071 -8.911 6.258 1.00 66.44 119 PHE A CA 1
ATOM 918 C C . PHE A 1 119 ? 12.887 -9.197 5.338 1.00 66.44 119 PHE A C 1
ATOM 920 O O . PHE A 1 119 ? 11.788 -8.693 5.590 1.00 66.44 119 PHE A O 1
ATOM 927 N N . LEU A 1 120 ? 13.073 -10.031 4.310 1.00 64.88 120 LEU A N 1
ATOM 928 C CA . LEU A 1 120 ? 11.954 -10.515 3.508 1.00 64.88 120 LEU A CA 1
ATOM 929 C C . LEU A 1 120 ? 10.972 -11.268 4.399 1.00 64.88 120 LEU A C 1
ATOM 931 O O . LEU A 1 120 ? 9.785 -10.962 4.351 1.00 64.88 120 LEU A O 1
ATOM 935 N N . PHE A 1 121 ? 11.440 -12.161 5.274 1.00 68.00 121 PHE A N 1
ATOM 936 C CA . PHE A 1 121 ? 10.568 -12.902 6.188 1.00 68.00 121 PHE A CA 1
ATOM 937 C C . PHE A 1 121 ? 9.773 -11.993 7.130 1.00 68.00 121 PHE A C 1
ATOM 939 O O . PHE A 1 121 ? 8.599 -12.243 7.388 1.00 68.00 121 PHE A O 1
ATOM 946 N N . LEU A 1 122 ? 10.362 -10.891 7.592 1.00 64.75 122 LEU A N 1
ATOM 947 C CA . LEU A 1 122 ? 9.673 -9.920 8.445 1.00 64.75 122 LEU A CA 1
ATOM 948 C C . LEU A 1 122 ? 8.626 -9.082 7.680 1.00 64.75 122 LEU A C 1
ATOM 950 O O . LEU A 1 122 ? 7.649 -8.617 8.267 1.00 64.75 122 LEU A O 1
ATOM 954 N N . ALA A 1 123 ? 8.769 -8.961 6.359 1.00 66.62 123 ALA A N 1
ATOM 955 C CA . ALA A 1 123 ? 7.778 -8.379 5.457 1.00 66.62 123 ALA A CA 1
ATOM 956 C C . ALA A 1 123 ? 6.708 -9.389 4.987 1.00 66.62 123 ALA A C 1
ATOM 958 O O . ALA A 1 123 ? 6.065 -9.151 3.965 1.00 66.62 123 ALA A O 1
ATOM 959 N N . PHE A 1 124 ? 6.495 -10.487 5.729 1.00 73.94 124 PHE A N 1
ATOM 960 C CA . PHE A 1 124 ? 5.552 -11.577 5.429 1.00 73.94 124 PHE A CA 1
ATOM 961 C C . PHE A 1 124 ? 4.189 -11.141 4.859 1.00 73.94 124 PHE A C 1
ATOM 963 O O . PHE A 1 124 ? 3.746 -11.742 3.879 1.00 73.94 124 PHE A O 1
ATOM 970 N N . PRO A 1 125 ? 3.524 -10.083 5.377 1.00 83.00 125 PRO A N 1
ATOM 971 C CA . PRO A 1 125 ? 2.237 -9.650 4.832 1.00 83.00 125 PRO A CA 1
ATOM 972 C C . PRO A 1 125 ? 2.313 -9.182 3.375 1.00 83.00 125 PRO A C 1
ATOM 974 O O . PRO A 1 125 ? 1.318 -9.229 2.667 1.00 83.00 125 PRO A O 1
ATOM 977 N N . TRP A 1 126 ? 3.483 -8.734 2.924 1.00 87.50 126 TRP A N 1
ATOM 978 C CA . TRP A 1 126 ? 3.698 -7.987 1.685 1.00 87.50 126 TRP A CA 1
ATOM 979 C C . TRP A 1 126 ? 4.511 -8.756 0.642 1.00 87.50 126 TRP A C 1
ATOM 981 O O . TRP A 1 126 ? 4.962 -8.168 -0.338 1.00 87.50 126 TRP A O 1
ATOM 991 N N . TRP A 1 127 ? 4.723 -10.059 0.840 1.00 85.69 127 TRP A N 1
ATOM 992 C CA . TRP A 1 127 ? 5.600 -10.870 -0.007 1.00 85.69 127 TRP A CA 1
ATOM 993 C C . TRP A 1 127 ? 5.281 -10.809 -1.495 1.00 85.69 127 TRP A C 1
ATOM 995 O O . TRP A 1 127 ? 6.204 -10.643 -2.282 1.00 85.69 127 TRP A O 1
ATOM 1005 N N . GLY A 1 128 ? 4.017 -10.925 -1.902 1.00 83.44 128 GLY A N 1
ATOM 1006 C CA . GLY A 1 128 ? 3.678 -10.940 -3.327 1.00 83.44 128 GLY A CA 1
ATOM 1007 C C . GLY A 1 128 ? 4.033 -9.620 -4.013 1.00 83.44 128 GLY A C 1
ATOM 1008 O O . GLY A 1 128 ? 4.708 -9.621 -5.039 1.00 83.44 128 GLY A O 1
ATOM 1009 N N . VAL A 1 129 ? 3.658 -8.495 -3.397 1.00 85.56 129 VAL A N 1
ATOM 1010 C CA . VAL A 1 129 ? 4.042 -7.149 -3.853 1.00 85.56 129 VAL A CA 1
ATOM 1011 C C . VAL A 1 129 ? 5.567 -6.997 -3.859 1.00 85.56 129 VAL A C 1
ATOM 1013 O O . VAL A 1 129 ? 6.136 -6.568 -4.860 1.00 85.56 129 VAL A O 1
ATOM 1016 N N . ASN A 1 130 ? 6.248 -7.403 -2.786 1.00 85.75 130 ASN A N 1
ATOM 1017 C CA . ASN A 1 130 ? 7.700 -7.275 -2.682 1.00 85.75 130 ASN A CA 1
ATOM 1018 C C . ASN A 1 130 ? 8.443 -8.097 -3.741 1.00 85.75 130 ASN A C 1
ATOM 1020 O O . ASN A 1 130 ? 9.355 -7.579 -4.375 1.00 85.75 130 ASN A O 1
ATOM 1024 N N . LEU A 1 131 ? 8.038 -9.347 -3.975 1.00 84.44 131 LEU A N 1
ATOM 1025 C CA . LEU A 1 131 ? 8.637 -10.213 -4.991 1.00 84.44 131 LEU A CA 1
ATOM 1026 C C . LEU A 1 131 ? 8.443 -9.647 -6.397 1.00 84.44 131 LEU A C 1
ATOM 1028 O O . LEU A 1 131 ? 9.401 -9.605 -7.166 1.00 84.44 131 LEU A O 1
ATOM 1032 N N . TYR A 1 132 ? 7.237 -9.168 -6.718 1.00 85.19 132 TYR A N 1
ATOM 1033 C CA . TYR A 1 132 ? 6.966 -8.539 -8.010 1.00 85.19 132 TYR A CA 1
ATOM 1034 C C . TYR A 1 132 ? 7.902 -7.351 -8.252 1.00 85.19 132 TYR A C 1
ATOM 1036 O O . TYR A 1 132 ? 8.581 -7.277 -9.279 1.00 85.19 132 TYR A O 1
ATOM 1044 N N . PHE A 1 133 ? 7.996 -6.442 -7.279 1.00 85.88 133 PHE A N 1
ATOM 1045 C CA . PHE A 1 133 ? 8.802 -5.238 -7.445 1.00 85.88 133 PHE A CA 1
ATOM 1046 C C . PHE A 1 133 ? 10.306 -5.498 -7.387 1.00 85.88 133 PHE A C 1
ATOM 1048 O O . PHE A 1 133 ? 11.055 -4.822 -8.093 1.00 85.88 133 PHE A O 1
ATOM 1055 N N . LEU A 1 134 ? 10.743 -6.520 -6.650 1.00 82.12 134 LEU A N 1
ATOM 1056 C CA . LEU A 1 134 ? 12.122 -6.994 -6.675 1.00 82.12 134 LEU A CA 1
ATOM 1057 C C . LEU A 1 134 ? 12.515 -7.495 -8.074 1.00 82.12 134 LEU A C 1
ATOM 1059 O O . LEU A 1 134 ? 13.567 -7.108 -8.576 1.00 82.12 134 LEU A O 1
ATOM 1063 N N . ILE A 1 135 ? 11.658 -8.288 -8.729 1.00 83.19 135 ILE A N 1
ATOM 1064 C CA . ILE A 1 135 ? 11.889 -8.783 -10.099 1.00 83.19 135 ILE A CA 1
ATOM 1065 C C . ILE A 1 135 ? 11.849 -7.631 -11.113 1.00 83.19 135 ILE A C 1
ATOM 1067 O O . ILE A 1 135 ? 12.659 -7.595 -12.035 1.00 83.19 135 ILE A O 1
ATOM 1071 N N . SER A 1 136 ? 10.945 -6.664 -10.928 1.00 79.75 136 SER A N 1
ATOM 1072 C CA . SER A 1 136 ? 10.835 -5.492 -11.811 1.00 79.75 136 SER A CA 1
ATOM 1073 C C . SER A 1 136 ? 12.017 -4.514 -11.710 1.00 79.75 136 SER A C 1
ATOM 1075 O O . SER A 1 136 ? 12.150 -3.622 -12.544 1.00 79.75 136 SER A O 1
ATOM 1077 N N . GLY A 1 137 ? 12.838 -4.618 -10.657 1.00 80.25 137 GLY A N 1
ATOM 1078 C CA . GLY A 1 137 ? 13.914 -3.671 -10.351 1.00 80.25 137 GLY A CA 1
ATOM 1079 C C . GLY A 1 137 ? 13.452 -2.341 -9.734 1.00 80.25 137 GLY A C 1
ATOM 1080 O O . GLY A 1 137 ? 14.287 -1.519 -9.354 1.00 80.25 137 GLY A O 1
ATOM 1081 N N . TRP A 1 138 ? 12.144 -2.103 -9.574 1.00 82.75 138 TRP A N 1
ATOM 1082 C CA . TRP A 1 138 ? 11.621 -0.884 -8.952 1.00 82.75 138 TRP A CA 1
ATOM 1083 C C . TRP A 1 138 ? 11.475 -1.036 -7.433 1.00 82.75 138 TRP A C 1
ATOM 1085 O O . TRP A 1 138 ? 10.390 -1.248 -6.891 1.00 82.75 138 TRP A O 1
ATOM 1095 N N . ALA A 1 139 ? 12.595 -0.875 -6.725 1.00 80.25 139 ALA A N 1
ATOM 1096 C CA . ALA A 1 139 ? 12.666 -1.077 -5.278 1.00 80.25 139 ALA A CA 1
ATOM 1097 C C . ALA A 1 139 ? 11.701 -0.193 -4.465 1.00 80.25 139 ALA A C 1
ATOM 1099 O O . ALA A 1 139 ? 11.201 -0.617 -3.428 1.00 80.25 139 ALA A O 1
ATOM 1100 N N . TRP A 1 140 ? 11.377 1.007 -4.954 1.00 83.75 140 TRP A N 1
ATOM 1101 C CA . TRP A 1 140 ? 10.436 1.910 -4.284 1.00 83.75 140 TRP A CA 1
ATOM 1102 C C . TRP A 1 140 ? 9.005 1.365 -4.230 1.00 83.75 140 TRP A C 1
ATOM 1104 O O . TRP A 1 140 ? 8.285 1.664 -3.278 1.00 83.75 140 TRP A O 1
ATOM 1114 N N . GLY A 1 141 ? 8.597 0.527 -5.190 1.00 85.31 141 GLY A N 1
ATOM 1115 C CA . GLY A 1 141 ? 7.277 -0.111 -5.188 1.00 85.31 141 GLY A CA 1
ATOM 1116 C C . GLY A 1 141 ? 7.059 -1.014 -3.971 1.00 85.31 141 GLY A C 1
ATOM 1117 O O . GLY A 1 141 ? 5.969 -1.024 -3.401 1.00 85.31 141 GLY A O 1
ATOM 1118 N N . MET A 1 142 ? 8.124 -1.675 -3.503 1.00 85.62 142 MET A N 1
ATOM 1119 C CA . MET A 1 142 ? 8.124 -2.515 -2.296 1.00 85.62 142 MET A CA 1
ATOM 1120 C C . MET A 1 142 ? 7.856 -1.726 -1.004 1.00 85.62 142 MET A C 1
ATOM 1122 O O . MET A 1 142 ? 7.425 -2.292 -0.004 1.00 85.62 142 MET A O 1
ATOM 1126 N N . LEU A 1 143 ? 8.126 -0.419 -1.000 1.00 87.50 143 LEU A N 1
ATOM 1127 C CA . LEU A 1 143 ? 7.897 0.458 0.149 1.00 87.50 143 LEU A CA 1
ATOM 1128 C C . LEU A 1 143 ? 6.572 1.215 0.013 1.00 87.50 143 LEU A C 1
ATOM 1130 O O . LEU A 1 143 ? 5.751 1.213 0.930 1.00 87.50 143 LEU A O 1
ATOM 1134 N N . ILE A 1 144 ? 6.359 1.860 -1.134 1.00 89.44 144 ILE A N 1
ATOM 1135 C CA . ILE A 1 144 ? 5.254 2.802 -1.340 1.00 89.44 144 ILE A CA 1
ATOM 1136 C C . ILE A 1 144 ? 3.909 2.075 -1.300 1.00 89.44 144 ILE A C 1
ATOM 1138 O O . ILE A 1 144 ? 3.003 2.509 -0.592 1.00 89.44 144 ILE A O 1
ATOM 1142 N N . ILE A 1 145 ? 3.768 0.957 -2.018 1.00 91.00 145 ILE A N 1
ATOM 1143 C CA . ILE A 1 145 ? 2.470 0.287 -2.172 1.00 91.00 145 ILE A CA 1
ATOM 1144 C C . ILE A 1 145 ? 1.960 -0.278 -0.841 1.00 91.00 145 ILE A C 1
ATOM 1146 O O . ILE A 1 145 ? 0.834 0.058 -0.460 1.00 91.00 145 ILE A O 1
ATOM 1150 N N . PRO A 1 146 ? 2.748 -1.053 -0.075 1.00 90.94 146 PRO A N 1
ATOM 1151 C CA . PRO A 1 146 ? 2.328 -1.516 1.245 1.00 90.94 146 PRO A CA 1
ATOM 1152 C C . PRO A 1 146 ? 1.941 -0.394 2.214 1.00 90.94 146 PRO A C 1
ATOM 1154 O O . PRO A 1 146 ? 0.892 -0.452 2.851 1.00 90.94 146 PRO A O 1
ATOM 1157 N N . ILE A 1 147 ? 2.754 0.661 2.309 1.00 92.31 147 ILE A N 1
ATOM 1158 C CA . ILE A 1 147 ? 2.532 1.735 3.284 1.00 92.31 147 ILE A CA 1
ATOM 1159 C C . ILE A 1 147 ? 1.306 2.562 2.902 1.00 92.31 147 ILE A C 1
ATOM 1161 O O . ILE A 1 147 ? 0.412 2.766 3.727 1.00 92.31 147 ILE A O 1
ATOM 1165 N N . CYS A 1 148 ? 1.231 3.014 1.650 1.00 94.12 148 CYS A N 1
ATOM 1166 C CA . CYS A 1 148 ? 0.122 3.835 1.183 1.00 94.12 148 CYS A CA 1
ATOM 1167 C C . CYS A 1 148 ? -1.196 3.059 1.195 1.00 94.12 148 CYS A C 1
ATOM 1169 O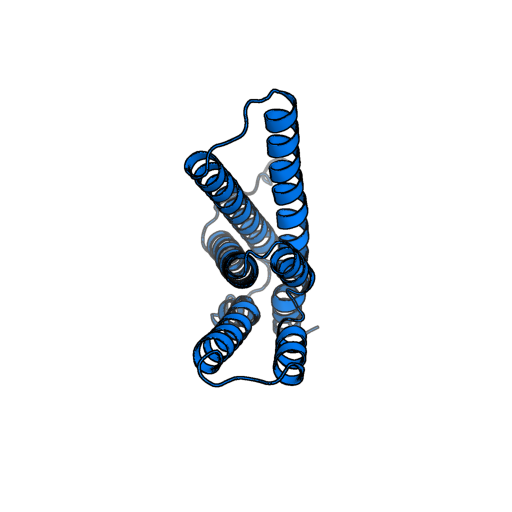 O . CYS A 1 148 ? -2.204 3.618 1.620 1.00 94.12 148 CYS A O 1
ATOM 1171 N N . SER A 1 149 ? -1.202 1.781 0.802 1.00 94.38 149 SER A N 1
ATOM 1172 C CA . SER A 1 149 ? -2.417 0.958 0.848 1.00 94.38 149 SER A CA 1
ATOM 1173 C C . SER A 1 149 ? -2.938 0.789 2.276 1.00 94.38 149 SER A C 1
ATOM 1175 O O . SER A 1 149 ? -4.125 1.009 2.518 1.00 94.38 149 SER A O 1
ATOM 1177 N N . GLN A 1 150 ? -2.058 0.516 3.245 1.00 94.38 150 GLN A N 1
ATOM 1178 C CA . GLN A 1 150 ? -2.441 0.378 4.650 1.00 94.38 150 GLN A CA 1
ATOM 1179 C C . GLN A 1 150 ? -2.986 1.689 5.234 1.00 94.38 150 GLN A C 1
ATOM 1181 O O . GLN A 1 150 ? -3.992 1.682 5.949 1.00 94.38 150 GLN A O 1
ATOM 1186 N N . ILE A 1 151 ? -2.342 2.822 4.926 1.00 95.06 151 ILE A N 1
ATOM 1187 C CA . ILE A 1 151 ? -2.774 4.149 5.384 1.00 95.06 151 ILE A CA 1
ATOM 1188 C C . ILE A 1 151 ? -4.125 4.509 4.768 1.00 95.06 151 ILE A C 1
ATOM 1190 O O . ILE A 1 151 ? -5.040 4.880 5.499 1.00 95.06 151 ILE A O 1
ATOM 1194 N N . LEU A 1 152 ? -4.272 4.383 3.448 1.00 96.19 152 LEU A N 1
ATOM 1195 C CA . LEU A 1 152 ? -5.491 4.767 2.735 1.00 96.19 152 LEU A CA 1
ATOM 1196 C C . LEU A 1 152 ? -6.670 3.875 3.112 1.00 96.19 152 L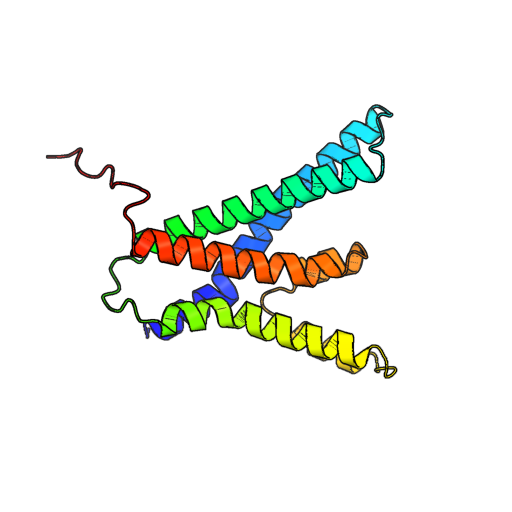EU A C 1
ATOM 1198 O O . LEU A 1 152 ? -7.760 4.395 3.349 1.00 96.19 152 LEU A O 1
ATOM 1202 N N . PHE A 1 153 ? -6.448 2.569 3.275 1.00 95.31 153 PHE A N 1
ATOM 1203 C CA . PHE A 1 153 ? -7.463 1.666 3.811 1.00 95.31 153 PHE A CA 1
ATOM 1204 C C . PHE A 1 153 ? -7.876 2.079 5.223 1.00 95.31 153 PHE A C 1
ATOM 1206 O O . PHE A 1 153 ? -9.064 2.230 5.501 1.00 95.31 153 PHE A O 1
ATOM 1213 N N . THR A 1 154 ? -6.914 2.304 6.124 1.00 92.75 154 THR A N 1
ATOM 1214 C CA . THR A 1 154 ? -7.212 2.699 7.512 1.00 92.75 154 THR A CA 1
ATOM 1215 C C . THR A 1 154 ? -7.935 4.045 7.564 1.00 92.75 154 THR A C 1
ATOM 1217 O O . THR A 1 154 ? -8.841 4.229 8.375 1.00 92.75 154 THR A O 1
ATOM 1220 N N . LEU A 1 155 ? -7.586 4.975 6.673 1.00 92.81 155 LEU A N 1
ATOM 1221 C CA . LEU A 1 155 ? -8.254 6.263 6.542 1.00 92.81 155 LEU A CA 1
ATOM 1222 C C . LEU A 1 155 ? -9.699 6.089 6.064 1.00 92.81 155 LEU A C 1
ATOM 1224 O O . LEU A 1 155 ? -10.609 6.608 6.702 1.00 92.81 155 LEU A O 1
ATOM 1228 N N . GLY A 1 156 ? -9.937 5.324 4.998 1.00 91.31 156 GLY A N 1
ATOM 1229 C CA . GLY A 1 156 ? -11.291 5.015 4.533 1.00 91.31 156 GLY A CA 1
ATOM 1230 C C . GLY A 1 156 ? -12.125 4.349 5.626 1.00 91.31 156 GLY A C 1
ATOM 1231 O O . GLY A 1 156 ? -13.256 4.759 5.894 1.00 91.31 156 GLY A O 1
ATOM 1232 N N . TYR A 1 157 ? -11.517 3.392 6.329 1.00 89.94 157 TYR A N 1
ATOM 1233 C CA . TYR A 1 157 ? -12.095 2.700 7.475 1.00 89.94 157 TYR A CA 1
ATOM 1234 C C . TYR A 1 157 ? -12.521 3.676 8.574 1.00 89.94 157 TYR A C 1
ATOM 1236 O O . TYR A 1 157 ? -13.669 3.649 9.014 1.00 89.94 157 TYR A O 1
ATOM 1244 N N . TYR A 1 158 ? -11.620 4.573 8.976 1.00 87.94 158 TYR A N 1
ATOM 1245 C CA . TYR A 1 158 ? -11.869 5.609 9.974 1.00 87.94 158 TYR A CA 1
ATOM 1246 C C . TYR A 1 158 ? -13.008 6.541 9.555 1.00 87.94 158 TYR A C 1
ATOM 1248 O O . TYR A 1 158 ? -13.956 6.746 10.316 1.00 87.94 158 TYR A O 1
ATOM 1256 N N . ILE A 1 159 ? -12.957 7.097 8.341 1.00 87.06 159 ILE A N 1
ATOM 1257 C CA . ILE A 1 159 ? -13.948 8.096 7.943 1.00 87.06 159 ILE A CA 1
ATOM 1258 C C . ILE A 1 159 ? -15.331 7.451 7.808 1.00 87.06 159 ILE A C 1
ATOM 1260 O O . ILE A 1 159 ? -16.299 8.067 8.233 1.00 87.06 159 ILE A O 1
ATOM 1264 N N . ALA A 1 160 ? -15.455 6.211 7.328 1.00 85.62 160 ALA A N 1
ATOM 1265 C CA . ALA A 1 160 ? -16.753 5.530 7.273 1.00 85.62 160 ALA A CA 1
ATOM 1266 C C . ALA A 1 160 ? -17.355 5.227 8.655 1.00 85.62 160 ALA A C 1
ATOM 1268 O O . ALA A 1 160 ? -18.573 5.126 8.779 1.00 85.62 160 ALA A O 1
ATOM 1269 N N . GLN A 1 161 ? -16.527 5.086 9.695 1.00 79.81 161 GLN A N 1
ATOM 1270 C CA . GLN A 1 161 ? -17.010 4.938 11.070 1.00 79.81 161 GLN A CA 1
ATOM 1271 C C . GLN A 1 161 ? -17.428 6.271 11.705 1.00 79.81 161 GLN A C 1
ATOM 1273 O O . GLN A 1 161 ? -18.308 6.284 12.562 1.00 79.81 161 GLN A O 1
ATOM 1278 N N . HIS A 1 162 ? -16.799 7.383 11.311 1.00 75.75 162 HIS A N 1
ATOM 1279 C CA . HIS A 1 162 ? -17.017 8.705 11.912 1.00 75.75 162 HIS A CA 1
ATOM 1280 C C . HIS A 1 162 ? -17.939 9.628 11.104 1.00 75.75 162 HIS A C 1
ATOM 1282 O O . HIS A 1 162 ? -18.503 10.576 11.648 1.00 75.75 162 HIS A O 1
ATOM 1288 N N . ARG A 1 163 ? -18.094 9.381 9.806 1.00 65.12 163 ARG A N 1
ATOM 1289 C CA . ARG A 1 163 ? -18.967 10.119 8.896 1.00 65.12 163 ARG A CA 1
ATOM 1290 C C . ARG A 1 163 ? -19.813 9.113 8.125 1.00 65.12 163 ARG A C 1
ATOM 1292 O O . ARG A 1 163 ? -19.290 8.160 7.557 1.00 65.12 163 ARG A O 1
ATOM 1299 N N . ASN A 1 164 ? -21.115 9.375 8.036 1.00 61.78 164 ASN A N 1
ATOM 1300 C CA . ASN A 1 164 ? -22.034 8.659 7.145 1.00 61.78 164 ASN A CA 1
ATOM 1301 C C . ASN A 1 164 ? -21.732 9.002 5.668 1.00 61.78 164 ASN A C 1
ATOM 1303 O O . ASN A 1 164 ? -22.539 9.634 4.995 1.00 61.78 164 ASN A O 1
ATOM 1307 N N . ILE A 1 165 ? -20.549 8.635 5.158 1.00 58.00 165 ILE A N 1
ATOM 1308 C CA . ILE A 1 165 ? -20.139 8.912 3.767 1.00 58.00 165 ILE A CA 1
ATOM 1309 C C . ILE A 1 165 ? -21.046 8.175 2.775 1.00 58.00 165 ILE A C 1
ATOM 1311 O O . ILE A 1 165 ? -21.331 8.688 1.698 1.00 58.00 165 ILE A O 1
ATOM 1315 N N . PHE A 1 166 ? -21.527 6.989 3.151 1.00 56.41 166 PHE A N 1
ATOM 1316 C CA . PHE A 1 166 ? -22.460 6.202 2.354 1.00 56.41 166 PHE A CA 1
ATOM 1317 C C 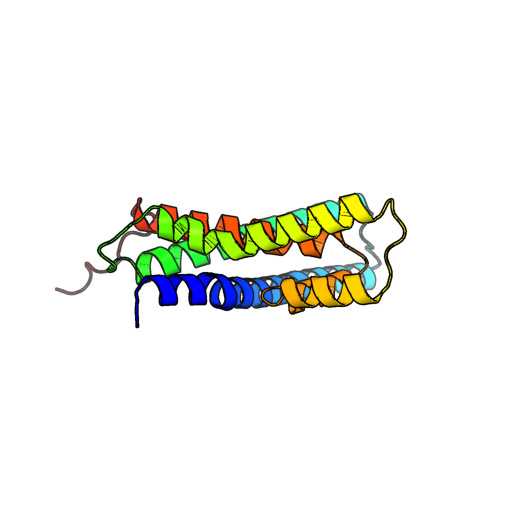. PHE A 1 166 ? -23.772 6.061 3.127 1.00 56.41 166 PHE A C 1
ATOM 1319 O O . PHE A 1 166 ? -23.858 5.158 3.972 1.00 56.41 166 PHE A O 1
ATOM 1326 N N . PRO A 1 167 ? -24.774 6.930 2.886 1.00 55.34 167 PRO A N 1
ATOM 1327 C CA . PRO A 1 167 ? -26.073 6.804 3.534 1.00 55.34 167 PRO A CA 1
ATOM 1328 C C . PRO A 1 167 ? -26.632 5.399 3.296 1.00 55.34 167 PRO A C 1
ATOM 1330 O O . PRO A 1 167 ? -26.476 4.815 2.222 1.00 55.34 167 PRO A O 1
ATOM 1333 N N . ASP A 1 168 ? -27.207 4.802 4.337 1.00 57.16 168 ASP A N 1
ATOM 1334 C CA . ASP A 1 168 ? -27.889 3.525 4.198 1.00 57.16 168 ASP A CA 1
ATOM 1335 C C . ASP A 1 168 ? -29.091 3.692 3.275 1.00 57.16 168 ASP A C 1
ATOM 1337 O O . ASP A 1 168 ? -30.079 4.334 3.621 1.00 57.16 168 ASP A O 1
ATOM 1341 N N . ASN A 1 169 ? -29.053 3.027 2.123 1.00 54.16 169 ASN A N 1
ATOM 1342 C CA . ASN A 1 169 ? -30.224 2.835 1.268 1.00 54.16 169 ASN A CA 1
ATOM 1343 C C . ASN A 1 169 ? -31.222 1.829 1.894 1.00 54.16 169 ASN A C 1
ATOM 1345 O O . ASN A 1 169 ? -31.914 1.115 1.174 1.00 54.16 169 ASN A O 1
ATOM 1349 N N . ALA A 1 170 ? -31.296 1.747 3.226 1.00 50.28 170 ALA A N 1
ATOM 1350 C CA . ALA A 1 170 ? -32.123 0.815 3.990 1.00 50.28 170 ALA A CA 1
ATOM 1351 C C . ALA A 1 170 ? -33.292 1.531 4.695 1.00 50.28 170 ALA A C 1
ATOM 1353 O O . ALA A 1 170 ? -33.597 1.278 5.855 1.00 50.28 170 ALA A O 1
ATOM 1354 N N . GLN A 1 171 ? -33.954 2.429 3.963 1.00 46.78 171 GLN A N 1
ATOM 1355 C CA . GLN A 1 171 ? -35.316 2.910 4.246 1.00 46.78 171 GLN A CA 1
ATOM 1356 C C . GLN A 1 171 ? -36.288 2.556 3.099 1.00 46.78 171 GLN A C 1
ATOM 1358 O O . GLN A 1 171 ? -37.369 3.125 3.000 1.00 46.78 171 GLN A O 1
ATOM 1363 N N . ARG A 1 172 ? -35.935 1.611 2.211 1.00 48.81 172 ARG A N 1
ATOM 1364 C CA . ARG A 1 172 ? -36.898 0.999 1.277 1.00 48.81 172 ARG A CA 1
ATOM 1365 C C . ARG A 1 172 ? -37.291 -0.379 1.788 1.00 48.81 172 ARG A C 1
ATOM 1367 O O . ARG A 1 172 ? -36.579 -1.347 1.544 1.00 48.81 172 ARG A O 1
ATOM 1374 N N . GLY A 1 173 ? -38.409 -0.431 2.499 1.00 45.72 173 GLY A N 1
ATOM 1375 C CA . GLY A 1 173 ? -39.028 -1.671 2.961 1.00 45.72 173 GLY A CA 1
ATOM 1376 C C . GLY A 1 173 ? -39.658 -1.531 4.340 1.00 45.72 173 GLY A C 1
ATOM 1377 O O . GLY A 1 173 ? -39.270 -2.254 5.253 1.00 45.72 173 GLY A O 1
ATOM 1378 N N . GLN A 1 174 ? -40.571 -0.566 4.486 1.00 37.16 174 GLN A N 1
ATOM 1379 C CA . GLN A 1 174 ? -41.783 -0.821 5.269 1.00 37.16 174 GLN A CA 1
ATOM 1380 C C . GLN A 1 174 ? -42.688 -1.737 4.447 1.00 37.16 174 GLN A C 1
ATOM 1382 O O . GLN A 1 174 ? -42.659 -1.587 3.201 1.00 37.16 174 GLN A O 1
#

Foldseek 3Di:
DDPLVVLLCCQLAVLLVLLLVLCVVLVVVLVVVQVVCVVVVNHDDPVRNVVSVVVSLVVSLVVLLQLLQVVLQVPLPPPDPDPVSLVSNQVLLVQLVVLVVCVVVCVVPDDDPVVVVVSCVSNVSNNSQCVVCVVVVNNVSSNCSSNSSSVSSSNSSVCSNVDVPDPPPPPPDD

Secondary structure (DSSP, 8-state):
--HHHHHHHIIIIIHHHHHHHHHHHHHHHHHHHHHHHHHTT-PPPHHHHHHHHHHHHHHHHHHHHHHHHHHHHHTTT-S---HHHHHHHHHHHHHHHHHHHHHHHHGGG---HHHHHHHHHHTGGGHHHHHHHHHHT-TTHHHHHHHHHHHHHHHHHHHHHHS-SS-----S--

Organism: Escherichia albertii (NCBI:txid208962)

Sequence (174 aa):
MNTQLKTLMLAFVGIPIMTHIVALVLLTLFDLINSICNGMNDEFNSPEKSFLLCGVLLLGGLMMFVEGAVWGKRCSNSALNTPLRYCLMLLPALLLLIIWIVIISSAHQNYSYNTYADFLFLAFPWWGVNLYFLISGWAWGMLIIPICSQILFTLGYYIAQHRNIFPDNAQRGQ

pLDDT: mean 81.23, std 13.47, range [37.16, 96.62]

Radius of gyration: 18.98 Å; chains: 1; bounding box: 70×26×54 Å